Protein AF-A0A4Q6DWJ6-F1 (afdb_monomer)

Structure (mmCIF, N/CA/C/O backbone):
data_AF-A0A4Q6DWJ6-F1
#
_entry.id   AF-A0A4Q6DWJ6-F1
#
loop_
_atom_site.group_PDB
_atom_site.id
_atom_site.type_symbol
_atom_site.label_atom_id
_atom_site.label_alt_id
_atom_site.label_comp_id
_atom_site.label_asym_id
_atom_site.label_entity_id
_atom_site.label_seq_id
_atom_site.pdbx_PDB_ins_code
_atom_site.Cartn_x
_atom_site.Cartn_y
_atom_site.Cartn_z
_atom_site.occupancy
_atom_site.B_iso_or_equiv
_atom_site.auth_seq_id
_atom_site.auth_comp_id
_atom_site.auth_asym_id
_atom_site.auth_atom_id
_atom_site.pdbx_PDB_model_num
ATOM 1 N N . MET A 1 1 ? -6.572 -4.140 -34.872 1.00 36.03 1 MET A N 1
ATOM 2 C CA . MET A 1 1 ? -7.628 -4.122 -33.839 1.00 36.03 1 MET A CA 1
ATOM 3 C C . MET A 1 1 ? -6.949 -3.768 -32.523 1.00 36.03 1 MET A C 1
ATOM 5 O O . MET A 1 1 ? -6.143 -4.557 -32.058 1.00 36.03 1 MET A O 1
ATOM 9 N N . LYS A 1 2 ? -7.124 -2.544 -32.005 1.00 33.12 2 LYS A N 1
ATOM 10 C CA . LYS A 1 2 ? -6.577 -2.172 -30.690 1.00 33.12 2 LYS A CA 1
ATOM 11 C C . LYS A 1 2 ? -7.539 -2.736 -29.648 1.00 33.12 2 LYS A C 1
ATOM 13 O O . LYS A 1 2 ? -8.640 -2.215 -29.521 1.00 33.12 2 LYS A O 1
ATOM 18 N N . LEU A 1 3 ? -7.162 -3.843 -29.013 1.00 41.22 3 LEU A N 1
ATOM 19 C CA . LEU A 1 3 ? -7.933 -4.433 -27.920 1.00 41.22 3 LEU A CA 1
ATOM 20 C C . LEU A 1 3 ? -8.078 -3.377 -26.821 1.00 41.22 3 LEU A C 1
ATOM 22 O O . LEU A 1 3 ? -7.095 -2.737 -26.441 1.00 41.22 3 LEU A O 1
ATOM 26 N N . THR A 1 4 ? -9.302 -3.140 -26.358 1.00 50.19 4 THR A N 1
ATOM 27 C CA . THR A 1 4 ? -9.505 -2.301 -25.178 1.00 50.19 4 THR A CA 1
ATOM 28 C C . THR A 1 4 ? -9.228 -3.155 -23.942 1.00 50.19 4 THR A C 1
ATOM 30 O O . THR A 1 4 ? -9.464 -4.361 -23.967 1.00 50.19 4 THR A O 1
ATOM 33 N N . LYS A 1 5 ? -8.713 -2.563 -22.852 1.00 54.66 5 LYS A N 1
ATOM 34 C CA . LYS A 1 5 ? -8.383 -3.292 -21.604 1.00 54.66 5 LYS A CA 1
ATOM 35 C C . LYS A 1 5 ? -9.527 -4.176 -21.074 1.00 54.66 5 LYS A C 1
ATOM 37 O O . LYS A 1 5 ? -9.259 -5.084 -20.304 1.00 54.66 5 LYS A O 1
ATOM 42 N N . LYS A 1 6 ? -10.773 -3.902 -21.476 1.00 56.44 6 LYS A N 1
ATOM 43 C CA . LYS A 1 6 ? -11.990 -4.586 -21.031 1.00 56.44 6 LYS A CA 1
ATOM 44 C C . LYS A 1 6 ? -12.230 -5.950 -21.704 1.00 56.44 6 LYS A C 1
ATOM 46 O O . LYS A 1 6 ? -13.071 -6.697 -21.226 1.00 56.44 6 LYS A O 1
ATOM 51 N N . ASP A 1 7 ? -11.489 -6.272 -22.767 1.00 65.88 7 ASP A N 1
ATOM 52 C CA . ASP A 1 7 ? -11.679 -7.495 -23.568 1.00 65.88 7 ASP A CA 1
ATOM 53 C C . ASP A 1 7 ? -10.542 -8.524 -23.390 1.00 65.88 7 ASP A C 1
ATOM 55 O O . ASP A 1 7 ? -10.471 -9.512 -24.122 1.00 65.88 7 ASP A O 1
ATOM 59 N N . LEU A 1 8 ? -9.602 -8.275 -22.471 1.00 79.88 8 LEU A N 1
ATOM 60 C CA . LEU A 1 8 ? -8.447 -9.144 -22.236 1.00 79.88 8 LEU A CA 1
ATOM 61 C C . LEU A 1 8 ? -8.724 -10.103 -21.075 1.00 79.88 8 LEU A C 1
ATOM 63 O O . LEU A 1 8 ? -9.217 -9.682 -20.036 1.00 79.88 8 LEU A O 1
ATOM 67 N N . SER A 1 9 ? -8.358 -11.375 -21.242 1.00 86.81 9 SER A N 1
ATOM 68 C CA . SER A 1 9 ? -8.411 -12.373 -20.162 1.00 86.81 9 SER A CA 1
ATOM 69 C C . SER A 1 9 ? -7.393 -12.076 -19.056 1.00 86.81 9 SER A C 1
ATOM 71 O O . SER A 1 9 ? -6.346 -11.479 -19.334 1.00 86.81 9 SER A O 1
ATOM 73 N N . MET A 1 10 ? -7.638 -12.571 -17.835 1.00 86.00 10 MET A N 1
ATOM 74 C CA . MET A 1 10 ? -6.654 -12.553 -16.740 1.00 86.00 10 MET A CA 1
ATOM 75 C C . MET A 1 10 ? -5.263 -13.013 -17.171 1.00 86.00 10 MET A C 1
ATOM 77 O O . MET A 1 10 ? -4.285 -12.329 -16.886 1.00 86.00 10 MET A O 1
ATOM 81 N N . ASP A 1 11 ? -5.167 -14.128 -17.898 1.00 91.12 11 ASP A N 1
ATOM 82 C CA . ASP A 1 11 ? -3.885 -14.688 -18.341 1.00 91.12 11 ASP A CA 1
ATOM 83 C C . ASP A 1 11 ? -3.129 -13.715 -19.254 1.00 91.12 11 ASP A C 1
ATOM 85 O O . ASP A 1 11 ? -1.909 -13.575 -19.180 1.00 91.12 11 ASP A O 1
ATOM 89 N N . THR A 1 12 ? -3.865 -12.984 -20.095 1.00 89.50 12 THR A N 1
ATOM 90 C CA . THR A 1 12 ? -3.282 -11.945 -20.950 1.00 89.50 12 THR A CA 1
ATOM 91 C C . THR A 1 12 ? -2.857 -10.733 -20.124 1.00 89.50 12 THR A C 1
ATOM 93 O O . THR A 1 12 ? -1.773 -10.187 -20.337 1.00 89.50 12 THR A O 1
ATOM 96 N N . LEU A 1 13 ? -3.678 -10.312 -19.158 1.00 87.75 13 LEU A N 1
ATOM 97 C CA . LEU A 1 13 ? -3.362 -9.194 -18.269 1.00 87.75 13 LEU A CA 1
ATOM 98 C C . LEU A 1 13 ? -2.139 -9.491 -17.396 1.00 87.75 13 LEU A C 1
ATOM 100 O O . LEU A 1 13 ? -1.285 -8.621 -17.260 1.00 87.75 13 LEU A O 1
ATOM 104 N N . ALA A 1 14 ? -2.006 -10.715 -16.886 1.00 89.94 14 ALA A N 1
ATOM 105 C CA . ALA A 1 14 ? -0.893 -11.146 -16.043 1.00 89.94 14 ALA A CA 1
ATOM 106 C C . ALA A 1 14 ? 0.473 -11.004 -16.733 1.00 89.94 14 ALA A C 1
ATOM 108 O O . ALA A 1 14 ? 1.490 -10.837 -16.061 1.00 89.94 14 ALA A O 1
ATOM 109 N N . ILE A 1 15 ? 0.492 -11.040 -18.069 1.00 90.00 15 ILE A N 1
ATOM 110 C CA . ILE A 1 15 ? 1.706 -10.903 -18.879 1.00 90.00 15 ILE A CA 1
ATOM 111 C C . ILE A 1 15 ? 1.873 -9.470 -19.402 1.00 90.00 15 ILE A C 1
ATOM 113 O O . ILE A 1 15 ? 2.981 -8.935 -19.392 1.00 90.00 15 ILE A O 1
ATOM 117 N N . HIS A 1 16 ? 0.797 -8.842 -19.882 1.00 87.06 16 HIS A N 1
ATOM 118 C CA . HIS A 1 16 ? 0.893 -7.619 -20.686 1.00 87.06 16 HIS A CA 1
ATOM 119 C C . HIS A 1 16 ? 0.455 -6.343 -19.964 1.00 87.06 16 HIS A C 1
ATOM 121 O O . HIS A 1 16 ? 0.780 -5.242 -20.411 1.00 87.06 16 HIS A O 1
ATOM 127 N N . ALA A 1 17 ? -0.305 -6.434 -18.873 1.00 83.69 17 ALA A N 1
ATOM 128 C CA . ALA A 1 17 ? -0.857 -5.240 -18.255 1.00 83.69 17 ALA A CA 1
ATOM 129 C C . ALA A 1 17 ? 0.223 -4.409 -17.546 1.00 83.69 17 ALA A C 1
ATOM 131 O O . ALA A 1 17 ? 1.021 -4.908 -16.756 1.00 83.69 17 ALA A O 1
ATOM 132 N N . GLY A 1 18 ? 0.233 -3.103 -17.826 1.00 74.50 18 GLY A N 1
ATOM 133 C CA . GLY A 1 18 ? 1.195 -2.178 -17.223 1.00 74.50 18 GLY A CA 1
ATOM 134 C C . GLY A 1 18 ? 2.630 -2.329 -17.740 1.00 74.50 18 GLY A C 1
ATOM 135 O O . GLY A 1 18 ? 3.518 -1.677 -17.196 1.00 74.50 18 GLY A O 1
ATOM 136 N N . GLN A 1 19 ? 2.850 -3.152 -18.771 1.00 83.19 19 GLN A N 1
ATOM 137 C CA . GLN A 1 19 ? 4.146 -3.348 -19.414 1.00 83.19 19 GLN A CA 1
ATOM 138 C C . GLN A 1 19 ? 4.141 -2.696 -20.799 1.00 83.19 19 GLN A C 1
ATOM 140 O O . GLN A 1 19 ? 3.233 -2.915 -21.595 1.00 83.19 19 GLN A O 1
ATOM 145 N N . GLU A 1 20 ? 5.182 -1.927 -21.092 1.00 86.38 20 GLU A N 1
ATOM 146 C CA . GLU A 1 20 ? 5.487 -1.397 -22.421 1.00 86.38 20 GLU A CA 1
ATOM 147 C C . GLU A 1 20 ? 6.992 -1.597 -22.649 1.00 86.38 20 GLU A C 1
ATOM 149 O O . GLU A 1 20 ? 7.752 -1.484 -21.679 1.00 86.38 20 GLU A O 1
ATOM 154 N N . PRO A 1 21 ? 7.452 -1.887 -23.882 1.00 92.81 21 PRO A N 1
ATOM 155 C CA . PRO A 1 21 ? 8.879 -2.006 -24.155 1.00 92.81 21 PRO A CA 1
ATOM 156 C C . PRO A 1 21 ? 9.643 -0.749 -23.728 1.00 92.81 21 PRO A C 1
ATOM 158 O O . PRO A 1 21 ? 9.171 0.372 -23.937 1.00 92.81 21 PRO A O 1
ATOM 161 N N . ASP A 1 22 ? 10.839 -0.924 -23.162 1.00 94.25 22 ASP A N 1
ATOM 162 C CA . ASP A 1 22 ? 11.673 0.201 -22.740 1.00 94.25 22 ASP A CA 1
ATOM 163 C C . ASP A 1 22 ? 11.936 1.149 -23.928 1.00 94.25 22 ASP A C 1
ATOM 165 O O . ASP A 1 22 ? 12.496 0.721 -24.942 1.00 94.25 22 ASP A O 1
ATOM 169 N N . PRO A 1 23 ? 11.594 2.446 -23.828 1.00 92.25 23 PRO A N 1
ATOM 170 C CA . PRO A 1 23 ? 11.670 3.361 -24.964 1.00 92.25 23 PRO A CA 1
ATOM 171 C C . PRO A 1 23 ? 13.105 3.691 -25.395 1.00 92.25 23 PRO A C 1
ATOM 173 O O . PRO A 1 23 ? 13.295 4.265 -26.465 1.00 92.25 23 PRO A O 1
ATOM 176 N N . SER A 1 24 ? 14.115 3.381 -24.574 1.00 94.50 24 SER A N 1
ATOM 177 C CA . SER A 1 24 ? 15.517 3.677 -24.887 1.00 94.50 24 SER A CA 1
ATOM 178 C C . SER A 1 24 ? 16.254 2.528 -25.578 1.00 94.50 24 SER A C 1
ATOM 180 O O . SER A 1 24 ? 17.161 2.779 -26.367 1.00 94.50 24 SER A O 1
ATOM 182 N N . THR A 1 25 ? 15.860 1.283 -25.309 1.00 96.62 25 THR A N 1
ATOM 183 C CA . THR A 1 25 ? 16.575 0.071 -25.744 1.00 96.62 25 THR A CA 1
ATOM 184 C C . THR A 1 25 ? 15.691 -0.952 -26.453 1.00 96.62 25 THR A C 1
ATOM 186 O O . THR A 1 25 ? 16.211 -1.840 -27.122 1.00 96.62 25 THR A O 1
ATOM 189 N N . GLY A 1 26 ? 14.366 -0.855 -26.315 1.00 95.56 26 GLY A N 1
ATOM 190 C CA . GLY A 1 26 ? 13.416 -1.854 -26.803 1.00 95.56 26 GLY A CA 1
ATOM 191 C C . GLY A 1 26 ? 13.330 -3.115 -25.938 1.00 95.56 26 GLY A C 1
ATOM 192 O O . GLY A 1 26 ? 12.750 -4.106 -26.379 1.00 95.56 26 GLY A O 1
ATOM 193 N N . ALA A 1 27 ? 13.900 -3.116 -24.726 1.00 96.00 27 ALA A N 1
ATOM 194 C CA . ALA A 1 27 ? 13.792 -4.249 -23.812 1.00 96.00 27 ALA A CA 1
ATOM 195 C C . ALA A 1 27 ? 12.317 -4.573 -23.516 1.00 96.00 27 ALA A C 1
ATOM 197 O O . ALA A 1 27 ? 11.560 -3.704 -23.092 1.00 96.00 27 ALA A O 1
ATOM 198 N N . ILE A 1 28 ? 11.919 -5.829 -23.737 1.00 93.75 28 ILE A N 1
ATOM 199 C CA . ILE A 1 28 ? 10.533 -6.280 -23.522 1.00 93.75 28 ILE A CA 1
ATOM 200 C C . ILE A 1 28 ? 10.190 -6.340 -22.032 1.00 93.75 28 ILE A C 1
ATOM 202 O O . ILE A 1 28 ? 9.079 -6.003 -21.638 1.00 93.75 28 ILE A O 1
ATOM 206 N N . MET A 1 29 ? 11.145 -6.764 -21.204 1.00 94.75 29 MET A N 1
ATOM 207 C CA . MET A 1 29 ? 10.985 -6.765 -19.753 1.00 94.75 29 MET A CA 1
ATOM 208 C C . MET A 1 29 ? 11.364 -5.403 -19.188 1.00 94.75 29 MET A C 1
ATOM 210 O O . MET A 1 29 ? 12.415 -4.862 -19.538 1.00 94.75 29 MET A O 1
ATOM 214 N N . THR A 1 30 ? 10.543 -4.896 -18.267 1.00 94.62 30 THR A N 1
ATOM 215 C CA . THR A 1 30 ? 10.839 -3.669 -17.523 1.00 94.62 30 THR A CA 1
ATOM 216 C C . THR A 1 30 ? 12.192 -3.807 -16.808 1.00 94.62 30 THR A C 1
ATOM 218 O O . THR A 1 30 ? 12.347 -4.707 -15.975 1.00 94.62 30 THR A O 1
ATOM 221 N N . PRO A 1 31 ? 13.183 -2.938 -17.094 1.00 96.94 31 PRO A N 1
ATOM 222 C CA . PRO A 1 31 ? 14.468 -2.968 -16.406 1.00 96.94 31 PRO A CA 1
ATOM 223 C C . PRO A 1 31 ? 14.331 -2.739 -14.899 1.00 96.94 31 PRO A C 1
ATOM 225 O O . PRO A 1 31 ? 13.405 -2.077 -14.429 1.00 96.94 31 PRO A O 1
ATOM 228 N N . ILE A 1 32 ? 15.306 -3.222 -14.130 1.00 97.75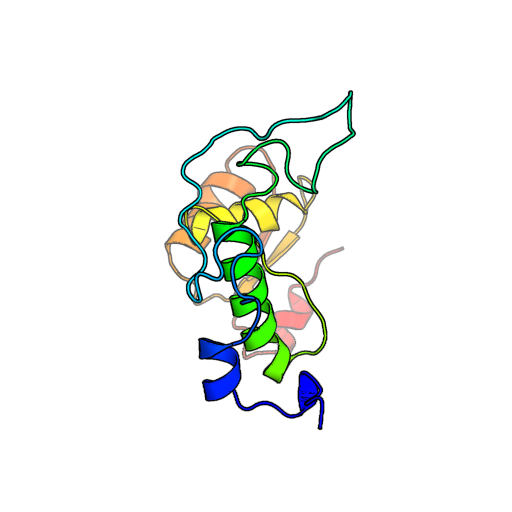 32 ILE A N 1
ATOM 229 C CA . ILE A 1 32 ? 15.362 -2.972 -12.688 1.00 97.75 32 ILE A CA 1
ATOM 230 C C . ILE A 1 32 ? 16.041 -1.619 -12.441 1.00 97.75 32 ILE A C 1
ATOM 232 O O . ILE A 1 32 ? 17.259 -1.481 -12.547 1.00 97.75 32 ILE A O 1
ATOM 236 N N . TYR A 1 33 ? 15.260 -0.611 -12.059 1.00 97.81 3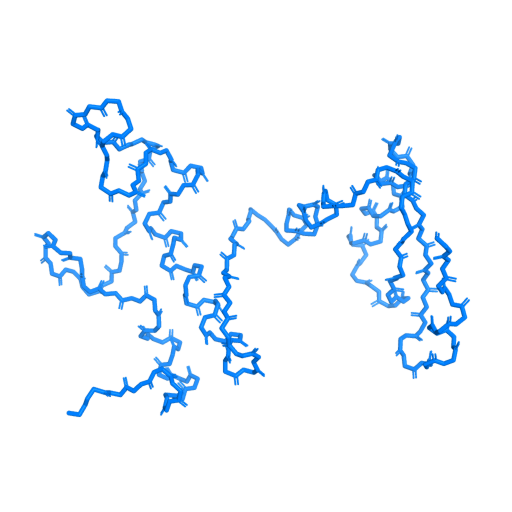3 TYR A N 1
ATOM 237 C CA . TYR A 1 33 ? 15.766 0.727 -11.742 1.00 97.81 33 TYR A CA 1
ATOM 238 C C . TYR A 1 33 ? 16.273 0.811 -10.299 1.00 97.81 33 TYR A C 1
ATOM 240 O O . TYR A 1 33 ? 15.587 1.332 -9.415 1.00 97.81 33 TYR A O 1
ATOM 248 N N . GLN A 1 34 ? 17.502 0.343 -10.066 1.00 98.38 34 GLN A N 1
ATOM 249 C CA . GLN A 1 34 ? 18.241 0.503 -8.803 1.00 98.38 34 GLN A CA 1
ATOM 250 C C . GLN A 1 34 ? 18.914 1.882 -8.697 1.00 98.38 34 GLN A C 1
ATOM 252 O O . GLN A 1 34 ? 20.116 2.004 -8.484 1.00 98.38 34 GLN A O 1
ATOM 257 N N . THR A 1 35 ? 18.122 2.941 -8.845 1.00 97.94 35 THR A N 1
ATOM 258 C CA . THR A 1 35 ? 18.549 4.326 -8.615 1.00 97.94 35 THR A CA 1
ATOM 259 C C . THR A 1 35 ? 17.651 4.977 -7.572 1.00 97.94 35 THR A C 1
ATOM 261 O O . THR A 1 35 ? 16.472 4.636 -7.462 1.00 97.94 35 THR A O 1
ATOM 264 N N . SER A 1 36 ? 18.195 5.920 -6.806 1.00 98.19 36 SER A N 1
ATOM 265 C CA . SER A 1 36 ? 17.435 6.703 -5.830 1.00 98.19 36 SER A CA 1
ATOM 266 C C . SER A 1 36 ? 16.818 7.967 -6.430 1.00 98.19 36 SER A C 1
ATOM 268 O O . SER A 1 36 ? 15.747 8.376 -5.989 1.00 98.19 36 SER A O 1
ATOM 270 N N . THR A 1 37 ? 17.461 8.579 -7.428 1.00 97.69 37 THR A N 1
ATOM 271 C CA . THR A 1 37 ? 17.076 9.879 -7.998 1.00 97.69 37 THR A CA 1
ATOM 272 C C . THR A 1 37 ? 17.188 9.882 -9.523 1.00 97.69 37 THR A C 1
ATOM 274 O O . THR A 1 37 ? 17.861 9.030 -10.110 1.00 97.69 37 THR A O 1
ATOM 277 N N . PHE A 1 38 ? 16.516 10.836 -10.164 1.00 97.19 38 PHE A N 1
ATOM 278 C CA . PHE A 1 38 ? 16.447 10.981 -11.617 1.00 97.19 38 PHE A CA 1
ATOM 279 C C . PHE A 1 38 ? 16.836 12.401 -12.038 1.00 97.19 38 PHE A C 1
ATOM 281 O O . PHE A 1 38 ? 16.566 13.373 -11.333 1.00 97.19 38 PHE A O 1
ATOM 288 N N . VAL A 1 39 ? 17.475 12.520 -13.204 1.00 96.50 39 VAL A N 1
ATOM 289 C CA . VAL A 1 39 ? 17.908 13.815 -13.747 1.00 96.50 39 VAL A CA 1
ATOM 290 C C . VAL A 1 39 ? 16.696 14.703 -14.036 1.00 96.50 39 VAL A C 1
ATOM 292 O O . VAL A 1 39 ? 15.758 14.282 -14.717 1.00 96.50 39 VAL A O 1
ATOM 295 N N . GLN A 1 40 ? 16.761 15.950 -13.569 1.00 96.12 40 GLN A N 1
ATOM 296 C CA . GLN A 1 40 ? 15.816 17.015 -13.901 1.00 96.12 40 GLN A CA 1
ATOM 297 C C . GLN A 1 40 ? 16.506 18.046 -14.802 1.00 96.12 40 GLN A C 1
ATOM 299 O O . GLN A 1 40 ? 17.676 18.363 -14.595 1.00 96.12 40 GLN A O 1
ATOM 304 N N . THR A 1 41 ? 15.799 18.581 -15.800 1.00 95.31 41 THR A N 1
ATOM 305 C CA . THR A 1 41 ? 16.327 19.647 -16.679 1.00 95.31 41 THR A CA 1
ATOM 306 C C . THR A 1 41 ? 16.132 21.046 -16.090 1.00 95.31 41 THR A C 1
ATOM 308 O O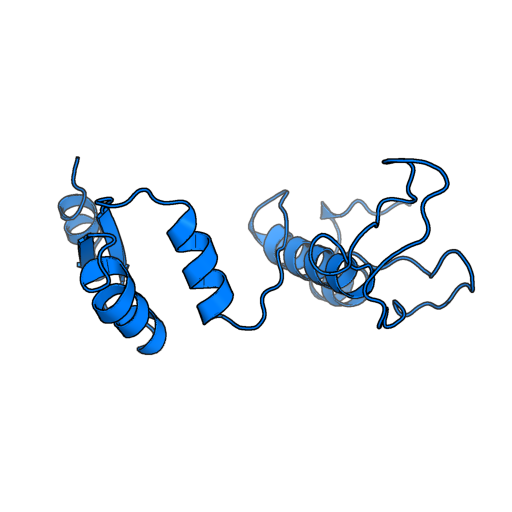 . THR A 1 41 ? 16.635 22.025 -16.630 1.00 95.31 41 THR A O 1
ATOM 311 N N . GLY A 1 42 ? 15.392 21.139 -14.989 1.00 93.50 42 GLY A N 1
ATOM 312 C CA . GLY A 1 42 ? 15.103 22.339 -14.213 1.00 93.50 42 GLY A CA 1
ATOM 313 C C . GLY A 1 42 ? 14.286 21.950 -12.981 1.00 93.50 42 GLY A C 1
ATOM 314 O O . GLY A 1 42 ? 13.851 20.805 -12.877 1.00 93.50 42 GLY A O 1
ATOM 315 N N . LEU A 1 43 ? 14.073 22.878 -12.047 1.00 92.56 43 LEU A N 1
ATOM 316 C CA . LEU A 1 43 ? 13.286 22.607 -10.838 1.00 92.56 43 LEU A CA 1
ATOM 317 C C . LEU A 1 43 ? 11.860 22.173 -11.204 1.00 92.56 43 LEU A C 1
ATOM 319 O O . LEU A 1 43 ? 11.128 22.935 -11.832 1.00 92.56 43 LEU A O 1
ATOM 323 N N . GLY A 1 44 ? 11.488 20.944 -10.836 1.00 90.69 44 GLY A N 1
ATOM 324 C CA . GLY A 1 44 ? 10.182 20.366 -11.165 1.00 90.69 44 GLY A CA 1
ATOM 325 C C . GLY A 1 44 ? 10.014 19.991 -12.643 1.00 90.69 44 GLY A C 1
ATOM 326 O O . GLY A 1 44 ? 8.915 19.644 -13.066 1.00 90.69 44 GL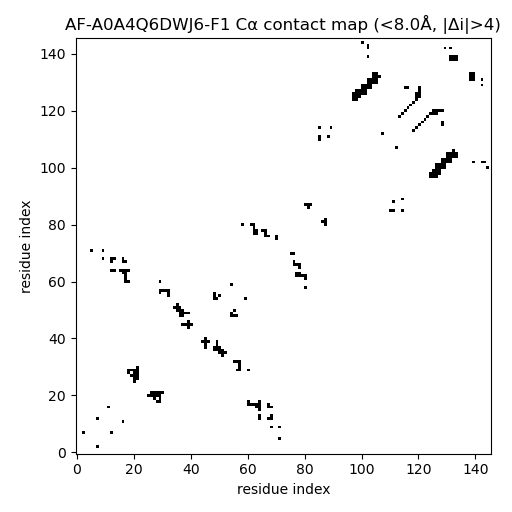Y A O 1
ATOM 327 N N . VAL A 1 45 ? 11.082 20.047 -13.449 1.00 95.44 45 VAL A N 1
ATOM 328 C CA . VAL A 1 45 ? 11.054 19.683 -14.873 1.00 95.44 45 VAL A CA 1
ATOM 329 C C . VAL A 1 45 ? 11.741 18.334 -15.057 1.00 95.44 45 VAL A C 1
ATOM 331 O O . VAL A 1 45 ? 12.960 18.235 -15.211 1.00 95.44 45 VAL A O 1
ATOM 334 N N . HIS A 1 46 ? 10.937 17.274 -15.032 1.00 94.38 46 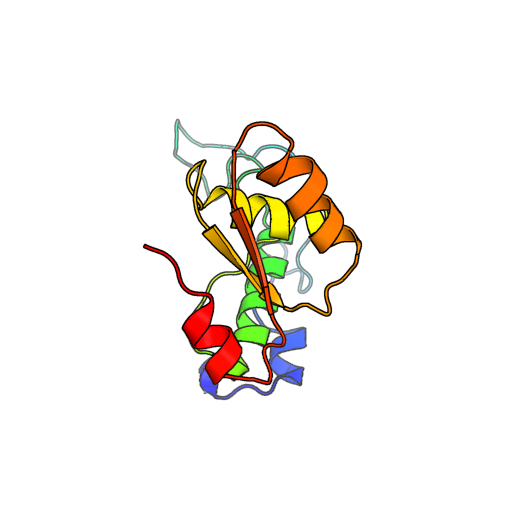HIS A N 1
ATOM 335 C CA . HIS A 1 46 ? 11.393 15.885 -15.035 1.00 94.38 46 HIS A CA 1
ATOM 336 C C . HIS A 1 46 ? 10.552 15.000 -15.962 1.00 94.38 46 HIS A C 1
ATOM 338 O O . HIS A 1 46 ? 9.401 15.296 -16.279 1.00 94.38 46 HIS A O 1
ATOM 344 N N . LYS A 1 47 ? 11.082 13.830 -16.336 1.00 93.25 47 LYS A N 1
ATOM 345 C CA . LYS A 1 47 ? 10.407 12.848 -17.214 1.00 93.25 47 LYS A CA 1
ATOM 346 C C . LYS A 1 47 ? 9.376 11.973 -16.479 1.00 93.25 47 LYS A C 1
ATOM 348 O O . LYS A 1 47 ? 9.217 10.795 -16.768 1.00 93.25 47 LYS A O 1
ATOM 353 N N . GLY A 1 48 ? 8.713 12.551 -15.483 1.00 94.19 48 GLY A N 1
ATOM 354 C CA . GLY A 1 48 ? 7.738 11.878 -14.616 1.00 94.19 48 GLY A CA 1
ATOM 355 C C . GLY A 1 48 ? 8.306 11.116 -13.410 1.00 94.19 48 GLY A C 1
ATOM 356 O O . GLY A 1 48 ? 7.515 10.539 -12.668 1.00 94.19 48 GLY A O 1
ATOM 357 N N . PHE A 1 49 ? 9.625 11.121 -13.194 1.00 96.19 49 PHE A N 1
ATOM 358 C CA . PHE A 1 49 ? 10.286 10.528 -12.026 1.00 96.19 49 PHE A CA 1
ATOM 359 C C . PHE A 1 49 ? 11.310 11.514 -11.460 1.00 96.19 49 PHE A C 1
ATOM 361 O O . PHE A 1 49 ? 12.035 12.145 -12.225 1.00 96.19 49 PHE A O 1
ATOM 368 N N . GLU A 1 50 ? 11.381 11.611 -10.134 1.00 96.69 50 GLU A N 1
ATOM 369 C CA . GLU A 1 50 ? 12.305 12.509 -9.423 1.00 96.69 50 GLU A CA 1
ATOM 370 C C . GLU A 1 50 ? 13.073 11.759 -8.346 1.00 96.69 50 GLU A C 1
ATOM 372 O O . GLU A 1 50 ? 14.299 11.747 -8.339 1.00 96.69 50 GLU A O 1
ATOM 377 N N . TYR A 1 51 ? 12.338 11.076 -7.467 1.00 97.50 51 TYR A N 1
ATOM 378 C CA . TYR A 1 51 ? 12.890 10.321 -6.357 1.00 97.50 51 TYR A CA 1
ATOM 379 C C . TYR A 1 51 ? 12.184 8.972 -6.231 1.00 97.50 51 TYR A C 1
ATOM 381 O O . TYR A 1 51 ? 10.953 8.894 -6.222 1.00 97.50 51 TYR A O 1
ATOM 389 N N . ALA A 1 52 ? 12.966 7.902 -6.104 1.00 97.94 52 ALA A N 1
ATOM 390 C CA . ALA A 1 52 ? 12.494 6.528 -6.241 1.00 97.94 52 ALA A CA 1
ATOM 391 C C . ALA A 1 52 ? 11.476 6.110 -5.172 1.00 97.94 52 ALA A C 1
ATOM 393 O O . ALA A 1 52 ? 10.603 5.286 -5.449 1.00 97.94 52 ALA A O 1
ATOM 394 N N . ARG A 1 53 ? 11.530 6.695 -3.965 1.00 97.81 53 ARG A N 1
ATOM 395 C CA . ARG A 1 53 ? 10.493 6.473 -2.942 1.00 97.81 53 ARG A CA 1
ATOM 396 C C . ARG A 1 53 ? 9.130 6.969 -3.429 1.00 97.81 53 ARG A C 1
ATOM 398 O O . ARG A 1 53 ? 8.161 6.228 -3.334 1.00 97.81 53 ARG A O 1
ATOM 405 N N . THR A 1 54 ? 9.070 8.162 -4.019 1.00 96.62 54 THR A N 1
ATOM 406 C CA . THR A 1 54 ? 7.835 8.737 -4.573 1.00 96.62 54 THR A CA 1
ATOM 407 C C . THR A 1 54 ? 7.370 7.957 -5.797 1.00 96.62 54 THR A C 1
ATOM 409 O O . THR A 1 54 ? 6.222 7.531 -5.852 1.00 96.62 54 THR A O 1
ATOM 412 N N . LYS A 1 55 ? 8.270 7.702 -6.756 1.00 96.56 55 LYS A N 1
ATOM 413 C CA . LYS A 1 55 ? 7.952 6.947 -7.972 1.00 96.56 55 LYS A CA 1
ATOM 414 C C . LYS A 1 55 ? 9.198 6.277 -8.548 1.00 96.56 55 LYS A C 1
ATOM 416 O O . LYS A 1 55 ? 10.232 6.920 -8.699 1.00 96.56 55 LYS A O 1
ATOM 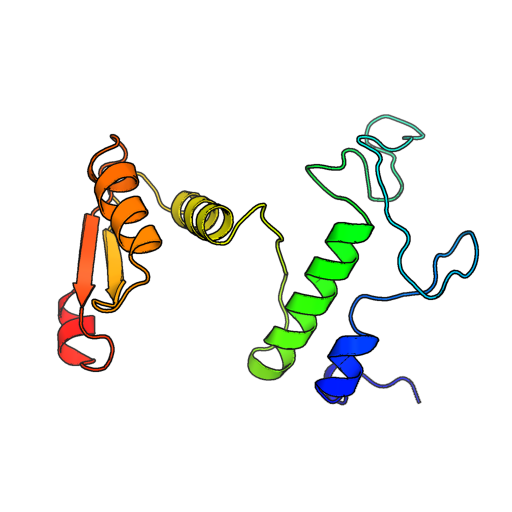421 N N . ASN A 1 56 ? 9.096 4.998 -8.900 1.00 97.81 56 ASN A N 1
ATOM 422 C CA . ASN A 1 56 ? 10.165 4.206 -9.521 1.00 97.81 56 ASN A CA 1
ATOM 423 C C . ASN A 1 56 ? 9.583 3.438 -10.721 1.00 97.81 56 ASN A C 1
ATOM 425 O O . ASN A 1 56 ? 8.500 2.874 -10.551 1.00 97.81 56 ASN A O 1
ATOM 429 N N . PRO A 1 57 ? 10.237 3.389 -11.900 1.00 95.81 57 PRO A N 1
ATOM 430 C CA . PRO A 1 57 ? 9.655 2.744 -13.080 1.00 95.81 57 PRO A CA 1
ATOM 431 C C . PRO A 1 57 ? 9.327 1.261 -12.867 1.00 95.81 57 PRO A C 1
ATOM 433 O O . PRO A 1 57 ? 8.201 0.852 -13.131 1.00 95.81 57 PRO A O 1
ATOM 436 N N . THR A 1 58 ? 10.249 0.492 -12.277 1.00 96.81 58 THR A N 1
ATOM 437 C CA . THR A 1 58 ? 10.039 -0.930 -11.941 1.00 96.81 58 THR A CA 1
ATOM 438 C C . THR A 1 58 ? 8.803 -1.121 -11.065 1.00 96.81 58 THR A C 1
ATOM 440 O O . THR A 1 58 ? 7.943 -1.948 -11.353 1.00 96.81 58 THR A O 1
ATOM 443 N N . ARG A 1 59 ? 8.686 -0.315 -10.000 1.00 97.38 59 ARG A N 1
ATOM 444 C CA . ARG A 1 59 ? 7.544 -0.385 -9.078 1.00 97.38 59 ARG A CA 1
ATOM 445 C C . ARG A 1 59 ? 6.244 0.078 -9.737 1.00 97.38 59 ARG A C 1
ATOM 447 O O . ARG A 1 59 ? 5.216 -0.539 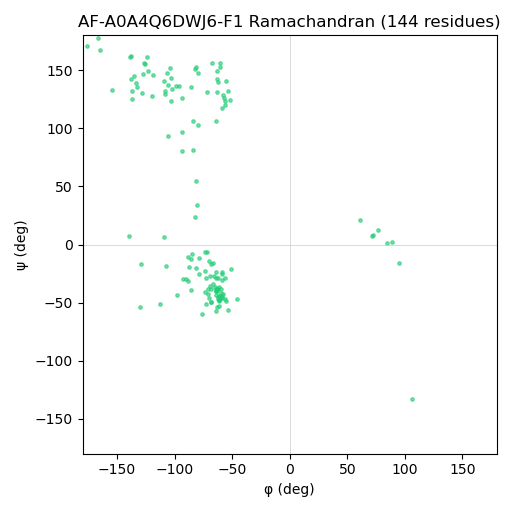-9.509 1.00 97.38 59 ARG A O 1
ATOM 454 N N . SER A 1 60 ? 6.301 1.109 -10.579 1.00 94.94 60 SER A N 1
ATOM 455 C CA . SER A 1 60 ? 5.125 1.639 -11.284 1.00 94.94 60 SER A CA 1
ATOM 456 C C . SER A 1 60 ? 4.540 0.603 -12.246 1.00 94.94 60 SER A C 1
ATOM 458 O O . SER A 1 60 ? 3.323 0.485 -12.350 1.00 94.94 60 SER A O 1
ATOM 460 N N . ALA A 1 61 ? 5.397 -0.169 -12.923 1.00 93.56 61 ALA A N 1
ATOM 461 C CA . ALA A 1 61 ? 4.972 -1.270 -13.784 1.00 93.56 61 ALA A CA 1
ATOM 462 C C . ALA A 1 61 ? 4.278 -2.382 -12.973 1.00 93.56 61 ALA A C 1
ATOM 464 O O . ALA A 1 61 ? 3.210 -2.853 -13.360 1.00 93.56 61 ALA A O 1
ATOM 465 N N . TYR A 1 62 ? 4.834 -2.746 -11.810 1.00 94.88 62 TYR A N 1
ATOM 466 C CA . TYR A 1 62 ? 4.205 -3.694 -10.881 1.00 94.88 62 TYR A CA 1
ATOM 467 C C . TYR A 1 62 ? 2.849 -3.194 -10.353 1.00 94.88 62 TYR A C 1
ATOM 469 O O . TYR A 1 62 ? 1.858 -3.916 -10.409 1.00 94.88 62 TYR A O 1
ATOM 477 N N . GLU A 1 63 ? 2.781 -1.943 -9.895 1.00 94.19 63 GLU A N 1
ATOM 478 C CA . GLU A 1 63 ? 1.552 -1.312 -9.399 1.00 94.19 63 GLU A CA 1
ATOM 479 C C . GLU A 1 63 ? 0.456 -1.280 -10.477 1.00 94.19 63 GLU A C 1
ATOM 481 O O . GLU A 1 63 ? -0.701 -1.579 -10.189 1.00 94.19 63 GLU A O 1
ATOM 486 N N . ALA A 1 64 ? 0.815 -0.973 -11.727 1.00 90.25 64 ALA A N 1
ATOM 487 C CA . ALA A 1 64 ? -0.118 -0.959 -12.851 1.00 90.25 64 ALA A CA 1
ATOM 488 C C . ALA A 1 64 ? -0.610 -2.362 -13.250 1.00 90.25 64 ALA A C 1
ATOM 490 O O . ALA A 1 64 ? -1.775 -2.504 -13.644 1.00 90.25 64 ALA A O 1
ATOM 491 N N . LEU A 1 65 ? 0.251 -3.381 -13.152 1.00 91.06 65 LEU A N 1
ATOM 492 C CA . LEU A 1 65 ? -0.102 -4.785 -13.378 1.00 91.06 65 LEU A CA 1
ATOM 493 C C . LEU A 1 65 ? -1.112 -5.263 -12.333 1.00 91.06 65 LEU A C 1
ATOM 495 O O . LEU A 1 65 ? -2.208 -5.675 -12.704 1.00 91.06 65 LEU A O 1
ATOM 499 N N . VAL A 1 66 ? -0.771 -5.153 -11.043 1.00 91.38 66 VAL A N 1
ATOM 500 C CA . VAL A 1 66 ? -1.643 -5.596 -9.941 1.00 91.38 66 VAL A CA 1
ATOM 501 C C . VAL A 1 66 ? -2.972 -4.863 -9.981 1.00 91.38 66 VAL A C 1
ATOM 503 O O . VAL A 1 66 ? -4.009 -5.510 -9.895 1.00 91.38 66 VAL A O 1
ATOM 506 N N . ALA A 1 67 ? -2.953 -3.542 -10.203 1.00 89.50 67 ALA A N 1
ATOM 507 C CA . ALA A 1 67 ? -4.183 -2.793 -10.405 1.00 89.50 67 ALA A CA 1
ATOM 508 C C . ALA A 1 67 ? -5.008 -3.442 -11.518 1.00 89.50 67 ALA A C 1
ATOM 510 O O . ALA A 1 67 ? -6.120 -3.873 -11.264 1.00 89.50 67 ALA A O 1
ATOM 511 N N . SER A 1 68 ? -4.444 -3.601 -12.720 1.00 86.00 68 SER A N 1
ATOM 512 C CA . SER A 1 68 ? -5.174 -4.145 -13.873 1.00 86.00 68 SER A CA 1
ATOM 513 C C . SER A 1 68 ? -5.745 -5.552 -13.651 1.00 86.00 68 SER A C 1
ATOM 515 O O . SER A 1 68 ? -6.782 -5.851 -14.231 1.00 86.00 68 SER A O 1
ATOM 517 N N . LEU A 1 69 ? -5.106 -6.389 -12.829 1.00 87.25 69 LEU A N 1
ATOM 518 C CA . LEU A 1 69 ? -5.628 -7.708 -12.457 1.00 87.25 69 LEU A CA 1
ATOM 519 C C . LEU A 1 69 ? -6.848 -7.600 -11.533 1.00 87.25 69 LEU A C 1
ATOM 521 O O . LEU A 1 69 ? -7.869 -8.221 -11.803 1.00 87.25 69 LEU A O 1
ATOM 525 N N . GLU A 1 70 ? -6.781 -6.754 -10.506 1.00 85.75 70 GLU A N 1
ATOM 526 C CA . GLU A 1 70 ? -7.915 -6.487 -9.604 1.00 85.75 70 GLU A CA 1
ATOM 527 C C . GLU A 1 70 ? -9.081 -5.779 -10.331 1.00 85.75 70 GLU A C 1
ATOM 529 O O . GLU A 1 70 ? -10.252 -5.906 -9.965 1.00 85.75 70 GLU A O 1
ATOM 534 N N . LEU A 1 71 ? -8.777 -5.030 -11.398 1.00 72.94 71 LEU A N 1
ATOM 535 C CA . LEU A 1 71 ? -9.759 -4.304 -12.209 1.00 72.94 71 LEU A CA 1
ATOM 536 C C . LEU A 1 71 ? -10.676 -5.203 -13.043 1.00 72.94 71 LEU A C 1
ATOM 538 O O . LEU A 1 71 ? -11.801 -4.777 -13.310 1.00 72.94 71 LEU A O 1
ATOM 542 N N . GLU A 1 72 ? -10.246 -6.409 -13.436 1.00 60.62 72 GLU A N 1
ATOM 543 C CA . GLU A 1 72 ? -11.138 -7.371 -14.109 1.00 60.62 72 GLU A CA 1
ATOM 544 C C . GLU A 1 72 ? -12.384 -7.650 -13.245 1.00 60.62 72 GLU A C 1
ATOM 546 O O . GLU A 1 72 ? -13.477 -7.856 -13.771 1.00 60.62 72 GLU A O 1
ATOM 551 N N . GLN A 1 73 ? -12.249 -7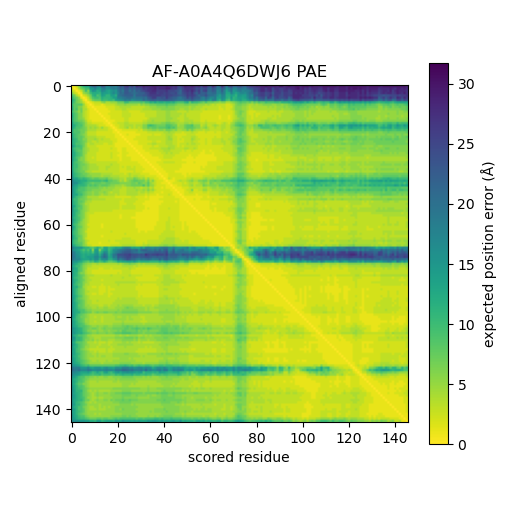.532 -11.919 1.00 53.16 73 GLN A N 1
ATOM 552 C CA . GLN A 1 73 ? -13.350 -7.678 -10.974 1.00 53.16 73 GLN A CA 1
ATOM 553 C C . GLN A 1 73 ? -14.091 -6.357 -10.672 1.00 53.16 73 GLN A C 1
ATOM 555 O O . GLN A 1 73 ? -15.287 -6.409 -10.399 1.00 53.16 73 GLN A O 1
ATOM 560 N N . ASN A 1 74 ? -13.438 -5.179 -10.735 1.00 49.78 74 ASN A N 1
ATOM 561 C CA . ASN A 1 74 ? -13.941 -3.956 -10.067 1.00 49.78 74 ASN A CA 1
ATOM 562 C C . ASN A 1 74 ? -13.830 -2.587 -10.806 1.00 49.78 74 ASN A C 1
ATOM 564 O O . ASN A 1 74 ? -14.165 -1.563 -10.209 1.00 49.78 74 ASN A O 1
ATOM 568 N N . GLY A 1 75 ? -13.424 -2.487 -12.083 1.00 56.06 75 GLY A N 1
ATOM 569 C CA . GLY A 1 75 ? -13.492 -1.208 -12.839 1.00 56.06 75 GLY A CA 1
ATOM 570 C C . GLY A 1 75 ? -12.148 -0.501 -13.074 1.00 56.06 75 GLY A C 1
ATOM 571 O O . GLY A 1 75 ? -11.238 -1.140 -13.566 1.00 56.06 75 GLY A O 1
ATOM 572 N N . ALA A 1 76 ? -12.006 0.817 -12.845 1.00 59.50 76 ALA A N 1
ATOM 573 C CA . ALA A 1 76 ? -10.737 1.564 -13.002 1.00 59.50 76 ALA A CA 1
ATOM 574 C C . ALA A 1 76 ? -10.130 1.913 -11.631 1.00 59.50 76 ALA A C 1
ATOM 576 O O . ALA A 1 76 ? -10.856 2.357 -10.748 1.00 59.50 76 ALA A O 1
ATOM 577 N N . GLY A 1 77 ? -8.813 1.758 -11.451 1.00 75.19 77 GLY A N 1
ATOM 578 C CA . GLY A 1 77 ? -8.180 1.928 -10.139 1.00 75.19 77 GLY A CA 1
ATOM 579 C C . GLY A 1 77 ? -6.656 2.035 -10.173 1.00 75.19 77 GLY A C 1
ATOM 580 O O . GLY A 1 77 ? -6.027 1.966 -11.230 1.00 75.19 77 GLY A O 1
ATOM 581 N N . TYR A 1 78 ? -6.078 2.238 -8.990 1.00 87.25 78 TYR A N 1
ATOM 582 C CA . TYR A 1 78 ? -4.652 2.473 -8.766 1.00 87.25 78 TYR A CA 1
ATOM 583 C C . TYR A 1 78 ? -4.064 1.373 -7.882 1.00 87.25 78 TYR A C 1
ATOM 585 O O . TYR A 1 78 ? -4.731 0.886 -6.973 1.00 87.25 78 TYR A O 1
ATOM 593 N N . GLY A 1 79 ? -2.804 1.017 -8.128 1.00 91.12 79 GLY A N 1
ATOM 594 C CA . GLY A 1 79 ? -2.028 0.119 -7.276 1.00 91.12 79 GLY A CA 1
ATOM 595 C C . GLY A 1 79 ? -0.980 0.894 -6.483 1.00 91.12 79 GLY A C 1
ATOM 596 O O . GLY A 1 79 ? -0.441 1.888 -6.970 1.00 91.12 79 GLY A O 1
ATOM 597 N N . ALA A 1 80 ? -0.677 0.432 -5.273 1.00 95.38 80 ALA A N 1
ATOM 598 C CA . ALA A 1 80 ? 0.406 0.959 -4.450 1.00 95.38 80 ALA A CA 1
ATOM 599 C C . ALA A 1 80 ? 1.175 -0.203 -3.817 1.00 95.38 80 ALA A C 1
ATOM 601 O O . ALA A 1 80 ? 0.587 -1.059 -3.155 1.00 95.38 80 ALA A O 1
ATOM 602 N N . ALA A 1 81 ? 2.488 -0.244 -4.029 1.00 97.38 81 ALA A N 1
ATOM 603 C CA . ALA A 1 81 ? 3.334 -1.315 -3.523 1.00 97.38 81 ALA A CA 1
ATOM 604 C C . ALA A 1 81 ? 4.044 -0.908 -2.225 1.00 97.38 81 ALA A C 1
ATOM 606 O O . ALA A 1 81 ? 4.607 0.181 -2.110 1.00 97.38 81 ALA A O 1
ATOM 607 N N . PHE A 1 82 ? 4.064 -1.827 -1.259 1.00 98.31 82 PHE A N 1
ATOM 608 C CA . PHE A 1 82 ? 4.613 -1.613 0.079 1.00 98.31 82 PHE A CA 1
ATOM 609 C C . PHE A 1 82 ? 5.686 -2.650 0.411 1.00 98.31 82 PHE A C 1
ATOM 611 O O . PHE A 1 82 ? 5.738 -3.722 -0.186 1.00 98.31 82 PHE A O 1
ATOM 618 N N . GLY A 1 83 ? 6.527 -2.351 1.405 1.00 97.81 83 GLY A N 1
ATOM 619 C CA . GLY A 1 83 ? 7.570 -3.279 1.861 1.00 97.81 83 GLY A CA 1
ATOM 620 C C . GLY A 1 83 ? 7.032 -4.552 2.531 1.00 97.81 83 GLY A C 1
ATOM 621 O O . GLY A 1 83 ? 7.779 -5.509 2.704 1.00 97.81 83 GLY A O 1
ATOM 622 N N . SER A 1 84 ? 5.756 -4.570 2.927 1.00 97.94 84 SER A N 1
ATOM 623 C CA . SER A 1 84 ? 5.054 -5.747 3.445 1.00 97.94 84 SER A CA 1
ATOM 624 C C . SER A 1 84 ? 3.538 -5.524 3.438 1.00 97.94 84 SER A C 1
ATOM 626 O O . SER A 1 84 ? 3.079 -4.383 3.333 1.00 97.94 84 SER A O 1
ATOM 628 N N . GLY A 1 85 ? 2.760 -6.594 3.640 1.00 96.94 85 GLY A N 1
ATOM 629 C CA . GLY A 1 85 ? 1.313 -6.485 3.865 1.00 96.94 85 GLY A CA 1
ATOM 630 C C . GLY A 1 85 ? 0.967 -5.636 5.096 1.00 96.94 85 GLY A C 1
ATOM 631 O O . GLY A 1 85 ? 0.082 -4.793 5.034 1.00 96.94 85 GLY A O 1
ATOM 632 N N . VAL A 1 86 ? 1.743 -5.752 6.181 1.00 97.31 86 VAL A N 1
ATOM 633 C CA . VAL A 1 86 ? 1.571 -4.911 7.383 1.00 97.31 86 VAL A CA 1
ATOM 634 C C . VAL A 1 86 ? 1.870 -3.442 7.079 1.00 97.31 86 VAL A C 1
ATOM 636 O O . VAL A 1 86 ? 1.189 -2.566 7.605 1.00 97.31 86 VAL A O 1
ATOM 639 N N . GLY A 1 87 ? 2.851 -3.158 6.216 1.00 97.94 87 GLY A N 1
ATOM 640 C CA . GLY A 1 87 ? 3.128 -1.805 5.732 1.00 97.94 87 GLY A CA 1
ATOM 641 C C . GLY A 1 87 ? 1.935 -1.212 4.982 1.00 97.94 87 GLY A C 1
ATOM 642 O O . GLY A 1 87 ? 1.545 -0.085 5.273 1.00 97.94 87 GLY A O 1
ATOM 643 N N . ALA A 1 88 ? 1.306 -1.999 4.103 1.00 98.12 88 ALA A N 1
ATOM 644 C CA . ALA A 1 88 ? 0.091 -1.599 3.397 1.00 98.12 88 ALA A CA 1
ATOM 645 C C . ALA A 1 88 ? -1.067 -1.315 4.370 1.00 98.12 88 ALA A C 1
ATOM 647 O O . ALA A 1 88 ? -1.611 -0.213 4.367 1.00 98.12 88 ALA A O 1
ATOM 648 N N . THR A 1 89 ? -1.389 -2.257 5.268 1.00 97.69 89 THR A N 1
ATOM 649 C CA . THR A 1 89 ? -2.442 -2.081 6.286 1.00 97.69 89 THR A CA 1
ATOM 650 C C . THR A 1 89 ? -2.173 -0.866 7.172 1.00 97.69 89 THR A C 1
ATOM 652 O O . THR A 1 89 ? -3.074 -0.076 7.434 1.00 97.69 89 THR A O 1
ATOM 655 N N . THR A 1 90 ? -0.922 -0.671 7.595 1.00 97.19 90 THR A N 1
ATOM 656 C CA . THR A 1 90 ? -0.523 0.494 8.391 1.00 97.19 90 THR A CA 1
ATOM 657 C C . THR A 1 90 ? -0.776 1.788 7.628 1.00 97.19 90 THR A C 1
ATOM 659 O O . THR A 1 90 ? -1.353 2.707 8.200 1.00 97.19 90 THR A O 1
ATOM 662 N N . THR A 1 91 ? -0.381 1.883 6.354 1.00 97.75 91 THR A N 1
ATOM 663 C CA . THR A 1 91 ? -0.634 3.079 5.537 1.00 97.75 91 THR A CA 1
ATOM 664 C C . THR A 1 91 ? -2.127 3.336 5.343 1.00 97.75 91 THR A C 1
ATOM 666 O O . THR A 1 91 ? -2.541 4.483 5.465 1.00 97.75 91 THR A O 1
ATOM 669 N N . VAL A 1 92 ? -2.941 2.298 5.123 1.00 97.06 92 VAL A N 1
ATOM 670 C CA . VAL A 1 92 ? -4.405 2.443 5.025 1.00 97.06 92 VAL A CA 1
ATOM 671 C C . VAL A 1 92 ? -4.994 2.995 6.324 1.00 97.06 92 VAL A C 1
ATOM 673 O O . VAL A 1 92 ? -5.770 3.942 6.284 1.00 97.06 92 VAL A O 1
ATOM 676 N N . LEU A 1 93 ? -4.567 2.494 7.486 1.00 96.19 93 LEU A N 1
ATOM 677 C CA . LEU A 1 93 ? -5.024 3.023 8.776 1.00 96.19 93 LEU A CA 1
ATOM 678 C C . LEU A 1 93 ? -4.608 4.482 9.023 1.00 96.19 93 LEU A C 1
ATOM 680 O O . LEU A 1 93 ? -5.251 5.167 9.805 1.00 96.19 93 LEU A O 1
ATOM 684 N N . HIS A 1 94 ? -3.550 4.985 8.379 1.00 96.06 94 HIS A N 1
ATOM 685 C CA . HIS A 1 94 ? -3.177 6.403 8.485 1.00 96.06 94 HIS A CA 1
ATOM 686 C C . HIS A 1 94 ? -4.114 7.345 7.717 1.00 96.06 94 HIS A C 1
ATOM 688 O O . HIS A 1 94 ? -3.948 8.558 7.824 1.00 96.06 94 HIS A O 1
ATOM 694 N N . LEU A 1 95 ? -5.068 6.819 6.943 1.00 96.81 95 LEU A N 1
ATOM 695 C CA . LEU A 1 95 ? -6.134 7.626 6.347 1.00 96.81 95 LEU A CA 1
ATOM 696 C C . LEU A 1 95 ? -7.177 8.057 7.390 1.00 96.81 95 LEU A C 1
ATOM 698 O O . LEU A 1 95 ? -7.864 9.054 7.182 1.00 96.81 95 LEU A O 1
ATOM 702 N N . LEU A 1 96 ? -7.274 7.318 8.497 1.00 95.94 96 LEU A N 1
ATOM 703 C CA . LEU A 1 96 ? -8.179 7.593 9.607 1.00 95.94 96 LEU A CA 1
ATOM 704 C C . LEU A 1 96 ? -7.585 8.637 10.556 1.00 95.94 96 LEU A C 1
ATOM 706 O O . LEU A 1 96 ? -6.363 8.756 10.706 1.00 95.94 96 LEU A O 1
ATOM 710 N N . GLN A 1 97 ? -8.460 9.389 11.214 1.00 95.19 97 GLN A N 1
ATOM 711 C CA . GLN A 1 97 ? -8.080 10.310 12.271 1.00 95.19 97 GLN A CA 1
ATOM 712 C C . GLN A 1 97 ? -7.906 9.572 13.608 1.00 95.19 97 GLN A C 1
ATOM 714 O O . GLN A 1 97 ? -8.518 8.530 13.854 1.00 95.19 97 GLN A O 1
ATOM 719 N N . PRO A 1 98 ? -7.063 10.092 14.517 1.00 94.69 98 PRO A N 1
ATOM 720 C CA . PRO A 1 98 ? -7.015 9.596 15.886 1.00 94.69 98 PRO A CA 1
ATOM 721 C C . PRO A 1 98 ? -8.403 9.617 16.543 1.00 94.69 98 PRO A C 1
ATOM 723 O O . PRO A 1 98 ? -9.084 10.638 16.507 1.00 94.69 98 PRO A O 1
ATOM 726 N N . GLY A 1 99 ? -8.791 8.512 17.181 1.00 93.94 99 GLY A N 1
ATOM 727 C CA . GLY A 1 99 ? -10.112 8.345 17.796 1.00 93.94 99 GLY A CA 1
ATOM 728 C C . GLY A 1 99 ? -11.149 7.644 16.918 1.00 93.94 99 GLY A C 1
ATOM 729 O O . GLY A 1 99 ? -12.137 7.155 17.469 1.00 93.94 99 GLY A O 1
ATOM 730 N N . ASP A 1 100 ? -10.912 7.539 15.605 1.00 96.69 100 ASP A N 1
ATOM 731 C CA . ASP A 1 100 ? -11.845 6.893 14.680 1.00 96.69 100 ASP A CA 1
ATOM 732 C C . ASP A 1 100 ? -12.083 5.420 15.039 1.00 96.69 100 ASP A C 1
ATOM 734 O O . ASP A 1 100 ? -11.236 4.727 15.625 1.00 96.69 100 ASP A O 1
ATOM 738 N N . HIS A 1 101 ? -13.266 4.938 14.665 1.00 97.44 101 HIS A N 1
ATOM 739 C CA . HIS A 1 101 ? -13.710 3.573 14.901 1.00 97.44 101 HIS A CA 1
ATOM 740 C C . HIS A 1 101 ? -13.604 2.725 13.631 1.00 97.44 101 HIS A C 1
ATOM 742 O O . HIS A 1 101 ? -14.015 3.135 12.550 1.00 97.44 101 HIS A O 1
ATOM 748 N N . VAL A 1 102 ? -13.051 1.522 13.777 1.00 97.31 102 VAL A N 1
ATOM 749 C CA . VAL A 1 102 ? -12.908 0.532 12.708 1.00 97.31 102 VAL A CA 1
ATOM 750 C C . VAL A 1 102 ? -13.673 -0.729 13.089 1.00 97.31 102 VAL A C 1
ATOM 752 O O . VAL A 1 102 ? -13.460 -1.304 14.159 1.00 97.31 102 VAL A O 1
ATOM 755 N N . ILE A 1 103 ? -14.533 -1.196 12.189 1.00 97.88 103 ILE A N 1
ATOM 756 C CA . ILE A 1 103 ? -15.132 -2.528 12.277 1.00 97.88 103 ILE A CA 1
ATOM 757 C C . ILE A 1 103 ? -14.254 -3.478 11.463 1.00 97.88 103 ILE A C 1
ATOM 759 O O . ILE A 1 103 ? -13.972 -3.223 10.293 1.00 97.88 103 ILE A O 1
ATOM 763 N N . ALA A 1 104 ? -13.803 -4.559 12.084 1.00 97.44 104 ALA A N 1
ATOM 764 C CA . ALA A 1 104 ? -12.985 -5.579 11.452 1.00 97.44 104 ALA A CA 1
ATOM 765 C C . ALA A 1 104 ? -13.608 -6.962 11.658 1.00 97.44 104 ALA A C 1
ATOM 767 O O . ALA A 1 104 ? -14.373 -7.167 12.599 1.00 97.44 104 ALA A O 1
ATOM 768 N N . THR A 1 105 ? -13.295 -7.909 10.771 1.00 96.75 105 THR A N 1
ATOM 769 C CA . THR A 1 105 ? -13.725 -9.300 10.964 1.00 96.75 105 THR A CA 1
ATOM 770 C C . THR A 1 105 ? -13.094 -9.873 12.235 1.00 96.75 105 THR A C 1
ATOM 772 O O . THR A 1 105 ? -12.017 -9.440 12.646 1.00 96.75 105 THR A O 1
ATOM 775 N N . ASP A 1 106 ? -13.778 -10.793 12.901 1.00 95.56 106 ASP A N 1
ATOM 776 C CA . ASP A 1 106 ? -13.259 -11.514 14.062 1.00 95.56 106 ASP A CA 1
ATOM 777 C C . ASP A 1 106 ? -12.194 -12.565 13.698 1.00 95.56 106 ASP A C 1
ATOM 779 O O . ASP A 1 106 ? -11.265 -12.776 14.482 1.00 95.56 106 ASP A O 1
ATOM 783 N N . ASP A 1 107 ? -12.246 -13.137 12.492 1.00 95.69 107 ASP A N 1
ATOM 784 C CA . ASP A 1 107 ? -11.219 -14.041 11.958 1.00 95.69 107 ASP A CA 1
ATOM 785 C C . ASP A 1 107 ? -10.167 -13.297 11.114 1.00 95.69 107 ASP A C 1
ATOM 787 O O . ASP A 1 107 ? -10.203 -13.238 9.883 1.00 95.69 107 ASP A O 1
ATOM 791 N N . LEU A 1 108 ? -9.208 -12.671 11.801 1.00 94.44 108 LEU A N 1
ATOM 792 C CA . LEU A 1 108 ? -8.111 -11.924 11.183 1.00 94.44 108 LEU A CA 1
ATOM 793 C C . LEU A 1 108 ? -6.787 -12.679 11.223 1.00 94.44 108 LEU A C 1
ATOM 795 O O . LEU A 1 108 ? -6.426 -13.336 12.200 1.00 94.44 108 LEU A O 1
ATOM 799 N N . TYR A 1 109 ? -5.940 -12.389 10.233 1.00 96.44 109 TYR A N 1
ATOM 800 C CA . TYR A 1 109 ? -4.507 -12.623 10.375 1.00 96.44 109 TYR A CA 1
ATOM 801 C C . TYR A 1 109 ? -3.988 -11.980 11.676 1.00 96.44 109 TYR A C 1
ATOM 803 O O . TYR A 1 109 ? -4.105 -10.770 11.881 1.00 96.44 109 TYR A O 1
ATOM 811 N N . GLY A 1 110 ? -3.348 -12.770 12.545 1.00 96.25 110 GLY A N 1
ATOM 812 C CA . GLY A 1 110 ? -2.941 -12.317 13.883 1.00 96.25 110 GLY A CA 1
ATOM 813 C C . GLY A 1 110 ? -1.991 -11.109 13.903 1.00 96.25 110 GLY A C 1
ATOM 814 O O . GLY A 1 110 ? -1.957 -10.359 14.880 1.00 96.25 110 GLY A O 1
ATOM 815 N N . GLY A 1 111 ? -1.234 -10.869 12.824 1.00 95.56 111 GLY A N 1
ATOM 816 C CA . GLY A 1 111 ? -0.438 -9.646 12.685 1.00 95.56 111 GLY A CA 1
ATOM 817 C C . GLY A 1 111 ? -1.292 -8.381 12.545 1.00 95.56 111 GLY A C 1
ATOM 818 O O . GLY A 1 111 ? -0.911 -7.343 13.083 1.00 95.56 111 GLY A O 1
ATOM 819 N N . THR A 1 112 ? -2.453 -8.479 11.892 1.00 97.56 112 THR A N 1
ATOM 820 C CA . THR A 1 112 ? -3.435 -7.394 11.759 1.00 97.56 112 THR A CA 1
ATOM 821 C C . THR A 1 112 ? -4.069 -7.076 13.109 1.00 97.56 112 THR A C 1
ATOM 823 O O . THR A 1 112 ? -4.026 -5.926 13.537 1.00 97.56 112 THR A O 1
ATOM 826 N N . PHE A 1 113 ? -4.540 -8.095 13.837 1.00 96.50 113 PHE A N 1
ATOM 827 C CA . PHE A 1 113 ? -5.072 -7.915 15.193 1.00 96.50 113 PHE A CA 1
ATOM 828 C C . PHE A 1 113 ? -4.049 -7.239 16.119 1.00 96.50 113 PHE A C 1
ATOM 830 O O . PHE A 1 113 ? -4.352 -6.258 16.796 1.00 96.50 113 PHE A O 1
ATOM 837 N N . ARG A 1 114 ? -2.792 -7.708 16.102 1.00 96.31 114 ARG A N 1
ATOM 838 C CA . ARG A 1 114 ? -1.720 -7.113 16.912 1.00 96.31 114 ARG A CA 1
ATOM 839 C C . ARG A 1 114 ? -1.427 -5.661 16.525 1.00 96.31 114 ARG A C 1
ATOM 841 O O . ARG A 1 114 ? -1.155 -4.860 17.414 1.00 96.31 114 ARG A O 1
ATOM 848 N N . LEU A 1 115 ? -1.464 -5.321 15.234 1.00 96.81 115 LEU A N 1
ATOM 849 C CA . LEU A 1 115 ? -1.306 -3.942 14.764 1.00 96.81 115 LEU A CA 1
ATOM 850 C C . LEU A 1 115 ? -2.434 -3.048 15.300 1.00 96.81 115 LEU A C 1
ATOM 852 O O . LEU A 1 115 ? -2.163 -1.971 15.831 1.00 96.81 115 LEU A O 1
ATOM 856 N N . PHE A 1 116 ? -3.681 -3.502 15.198 1.00 97.06 116 PHE A N 1
ATOM 857 C CA . PHE A 1 116 ? -4.852 -2.747 15.644 1.00 97.06 116 PHE A CA 1
ATOM 858 C C . PHE A 1 116 ? -4.803 -2.508 17.155 1.00 97.06 116 PHE A C 1
ATOM 860 O O . PHE A 1 116 ? -4.797 -1.365 17.606 1.00 97.06 116 PHE A O 1
ATOM 867 N N . ASP A 1 117 ? -4.655 -3.579 17.932 1.00 94.69 117 ASP A N 1
ATOM 868 C CA . ASP A 1 117 ? -4.734 -3.536 19.391 1.00 94.69 117 ASP A CA 1
ATOM 869 C C . ASP A 1 117 ? -3.500 -2.878 20.033 1.00 94.69 117 ASP A C 1
ATOM 871 O O . ASP A 1 117 ? -3.605 -1.946 20.833 1.00 94.69 117 ASP A O 1
ATOM 875 N N . LYS A 1 118 ? -2.293 -3.323 19.663 1.00 95.38 118 LYS A N 1
ATOM 876 C CA . LYS A 1 118 ? -1.066 -2.910 20.365 1.00 95.38 118 LYS A CA 1
ATOM 877 C C . LYS A 1 118 ? -0.446 -1.625 19.830 1.00 95.38 118 LYS A C 1
ATOM 879 O O . LYS A 1 118 ? 0.337 -1.012 20.549 1.00 95.38 118 LYS A O 1
ATOM 884 N N . VAL A 1 119 ? -0.772 -1.214 18.603 1.00 95.44 119 VAL A N 1
ATOM 885 C CA . VAL A 1 119 ? -0.179 -0.018 17.981 1.00 95.44 119 VAL A CA 1
ATOM 886 C C . VAL A 1 119 ? -1.207 1.093 17.804 1.00 95.44 119 VAL A C 1
ATOM 888 O O . VAL A 1 119 ? -0.956 2.211 18.238 1.00 95.44 119 VAL A O 1
ATOM 891 N N . PHE A 1 120 ? -2.366 0.825 17.203 1.00 96.44 120 PHE A N 1
ATOM 892 C CA . PHE A 1 120 ? -3.324 1.894 16.890 1.00 96.44 120 PHE A CA 1
ATOM 893 C C . PHE A 1 120 ? -4.270 2.235 18.048 1.00 96.44 120 PHE A C 1
ATOM 895 O O . PHE A 1 120 ? -4.507 3.418 18.303 1.00 96.44 120 PHE A O 1
ATOM 902 N N . ALA A 1 121 ? -4.749 1.235 18.790 1.00 94.25 121 ALA A N 1
ATOM 903 C CA . ALA A 1 121 ? -5.545 1.461 19.993 1.00 94.25 121 ALA A CA 1
ATOM 904 C C . ALA A 1 121 ? -4.653 1.889 21.170 1.00 94.25 121 ALA A C 1
ATOM 906 O O . ALA A 1 121 ? -4.789 3.000 21.684 1.00 94.25 121 ALA A O 1
ATOM 907 N N . ALA A 1 122 ? -3.684 1.050 21.557 1.00 92.19 122 ALA A N 1
ATOM 908 C CA . ALA A 1 122 ? -2.839 1.303 22.728 1.00 92.19 122 ALA A CA 1
ATOM 909 C C . ALA A 1 122 ? -1.702 2.321 22.500 1.00 92.19 122 ALA A C 1
ATOM 911 O O . ALA A 1 122 ? -1.253 2.961 23.448 1.00 92.19 122 ALA A O 1
ATOM 912 N N . GLY A 1 123 ? -1.222 2.498 21.264 1.00 84.56 123 GLY A N 1
ATOM 913 C CA . GLY A 1 123 ? -0.038 3.318 20.953 1.00 84.56 123 GLY A CA 1
ATOM 914 C C . GLY A 1 123 ? -0.297 4.823 20.831 1.00 84.56 123 GLY A C 1
ATOM 915 O O . GLY A 1 123 ? 0.460 5.523 20.161 1.00 84.56 123 GLY A O 1
ATOM 916 N N . GLY A 1 124 ? -1.364 5.331 21.452 1.00 78.56 124 GLY A N 1
ATOM 917 C CA . GLY A 1 124 ? -1.611 6.771 21.593 1.00 78.56 124 GLY A CA 1
ATOM 918 C C . GLY A 1 124 ? -2.389 7.436 20.456 1.00 78.56 124 GLY A C 1
ATOM 919 O O . GLY A 1 124 ? -2.619 8.639 20.524 1.00 78.56 124 GLY A O 1
ATOM 920 N N . ARG A 1 125 ? -2.841 6.687 19.438 1.00 86.25 125 ARG A N 1
ATOM 921 C CA . ARG A 1 125 ? -3.794 7.212 18.438 1.00 86.25 125 ARG A CA 1
ATOM 922 C C . ARG A 1 125 ? -5.257 7.032 18.827 1.00 86.25 125 ARG A C 1
ATOM 924 O O . ARG A 1 125 ? -6.117 7.556 18.130 1.00 86.25 125 ARG A O 1
ATOM 931 N N . GLY A 1 126 ? -5.545 6.258 19.873 1.00 90.31 126 GLY A N 1
ATOM 932 C CA . GLY A 1 126 ? -6.892 6.099 20.423 1.00 90.31 126 GLY A CA 1
ATOM 933 C C . GLY A 1 126 ? -7.921 5.512 19.457 1.00 90.31 126 GLY A C 1
ATOM 934 O O . GLY A 1 126 ? -9.109 5.727 19.669 1.00 90.31 126 GLY A O 1
ATOM 935 N N . HIS A 1 127 ? -7.492 4.812 18.399 1.00 95.88 127 HIS A N 1
ATOM 936 C CA . HIS A 1 127 ? -8.435 4.172 17.481 1.00 95.88 127 HIS A CA 1
ATOM 937 C C . HIS A 1 127 ? -9.239 3.111 18.232 1.00 95.88 127 HIS A C 1
ATOM 939 O O . HIS A 1 127 ? -8.702 2.394 19.082 1.00 95.88 127 HIS A O 1
ATOM 945 N N . GLN A 1 128 ? -10.517 2.998 17.897 1.00 96.38 128 GLN A N 1
ATOM 946 C CA . GLN A 1 128 ? -11.404 1.993 18.466 1.00 96.38 128 GLN A CA 1
ATOM 947 C C . GLN A 1 128 ? -11.609 0.865 17.460 1.00 96.38 128 GLN A C 1
ATOM 949 O O . GLN A 1 128 ? -11.747 1.121 16.268 1.00 96.38 128 GLN A O 1
ATOM 954 N N . PHE A 1 129 ? -11.701 -0.375 17.937 1.00 96.75 129 PHE A N 1
ATOM 955 C CA . PHE A 1 129 ? -11.933 -1.534 17.077 1.00 96.75 129 PHE A CA 1
ATOM 956 C C . PHE A 1 129 ? -13.113 -2.354 17.594 1.00 96.75 129 PHE A C 1
ATOM 958 O O . PHE A 1 129 ? -13.166 -2.676 18.781 1.00 96.75 129 PHE A O 1
ATOM 965 N N . SER A 1 130 ? -14.045 -2.688 16.702 1.00 97.50 130 SER A N 1
ATOM 966 C CA . SER A 1 130 ? -15.044 -3.740 16.923 1.00 97.50 130 SER A CA 1
ATOM 967 C C . SER A 1 130 ? -14.688 -4.933 16.046 1.00 97.50 130 SER A C 1
ATOM 969 O O . SER A 1 130 ? -14.484 -4.758 14.847 1.00 97.50 130 SER A O 1
ATOM 971 N N . TYR A 1 131 ? -14.633 -6.124 16.633 1.00 97.81 131 TYR A N 1
ATOM 972 C CA . TYR A 1 131 ? -14.413 -7.377 15.911 1.00 97.81 131 TYR A CA 1
ATOM 973 C C . TYR A 1 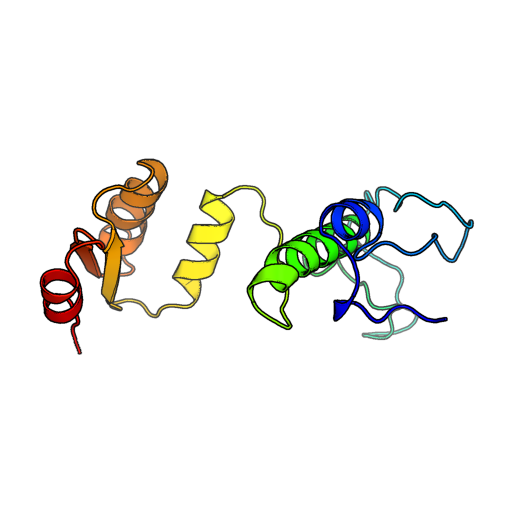131 ? -15.745 -8.110 15.793 1.00 97.81 131 TYR A C 1
ATOM 975 O O . TYR A 1 131 ? -16.407 -8.319 16.810 1.00 97.81 131 TYR A O 1
ATOM 983 N N . VAL A 1 132 ? -16.157 -8.427 14.569 1.00 98.00 132 VAL A N 1
ATOM 984 C CA . VAL A 1 132 ? -17.501 -8.933 14.265 1.00 98.00 132 VAL A CA 1
ATOM 985 C C . VAL A 1 132 ? -17.413 -10.078 13.261 1.00 98.00 132 VAL A C 1
ATOM 987 O O . VAL A 1 132 ? -16.618 -10.006 12.323 1.00 98.00 132 VAL A O 1
ATOM 990 N N . ASP A 1 133 ? -18.252 -11.100 13.423 1.00 97.44 133 ASP A N 1
ATOM 991 C CA . ASP A 1 133 ? -18.498 -12.087 12.371 1.00 97.44 133 ASP A CA 1
ATOM 992 C C . ASP A 1 133 ? -19.160 -11.384 11.176 1.00 97.44 133 ASP A C 1
ATOM 994 O O . ASP A 1 133 ? -20.330 -11.006 11.217 1.00 97.44 133 ASP A O 1
ATOM 998 N N . MET A 1 134 ? -18.396 -11.190 10.102 1.00 95.94 134 MET A N 1
ATOM 999 C CA . MET A 1 134 ? -18.853 -10.468 8.909 1.00 95.94 134 MET A CA 1
ATOM 1000 C C . MET A 1 134 ? -19.871 -11.258 8.074 1.00 95.94 134 MET A C 1
ATOM 1002 O O . MET A 1 134 ? -20.407 -10.718 7.106 1.00 95.94 134 MET A O 1
ATOM 1006 N N . SER A 1 135 ? -20.140 -12.523 8.418 1.00 96.69 135 SER A N 1
ATOM 1007 C CA . SER A 1 135 ? -21.226 -13.302 7.820 1.00 96.69 135 SER A CA 1
ATOM 1008 C C . SER A 1 135 ? -22.592 -12.997 8.450 1.00 96.69 135 SER A C 1
ATOM 1010 O O . SER A 1 135 ? -23.620 -13.200 7.798 1.00 96.69 135 SER A O 1
ATOM 1012 N N . ASP A 1 136 ? -22.616 -12.434 9.665 1.00 97.88 136 ASP A N 1
ATOM 1013 C CA . ASP A 1 136 ? -23.820 -11.920 10.318 1.00 97.88 136 ASP A CA 1
ATOM 1014 C C . ASP A 1 136 ? -23.984 -10.419 10.033 1.00 97.88 136 ASP A C 1
ATOM 1016 O O . ASP A 1 136 ? -23.431 -9.543 10.706 1.00 97.88 136 ASP A O 1
ATOM 1020 N N . LEU A 1 137 ? -24.799 -10.111 9.021 1.00 97.50 137 LEU A N 1
ATOM 1021 C CA . LEU A 1 137 ? -25.073 -8.732 8.615 1.00 97.50 137 LEU A CA 1
ATOM 1022 C C . LEU A 1 137 ? -25.755 -7.903 9.714 1.00 97.50 137 LEU A C 1
ATOM 1024 O O . LEU A 1 137 ? -25.543 -6.693 9.763 1.00 97.50 137 LEU A O 1
ATOM 1028 N N . ALA A 1 138 ? -26.539 -8.524 10.603 1.00 98.12 138 ALA A N 1
ATOM 1029 C CA . ALA A 1 138 ? -27.197 -7.809 11.694 1.00 98.12 138 ALA A CA 1
ATOM 1030 C C . ALA A 1 138 ? -26.187 -7.428 12.786 1.00 98.12 138 ALA A C 1
ATOM 1032 O O . ALA A 1 138 ? -26.221 -6.306 13.296 1.00 98.12 138 ALA A O 1
ATOM 1033 N N . ALA A 1 139 ? -25.253 -8.328 13.109 1.00 97.44 139 ALA A N 1
ATOM 1034 C CA . ALA A 1 139 ? -24.146 -8.022 14.011 1.00 97.44 139 ALA A CA 1
ATOM 1035 C C . ALA A 1 139 ? -23.224 -6.934 13.432 1.00 97.44 139 ALA A C 1
ATOM 1037 O O . ALA A 1 139 ? -22.804 -6.034 14.163 1.00 97.44 139 ALA A O 1
ATOM 1038 N N . PHE A 1 140 ? -22.948 -6.980 12.122 1.00 97.50 140 PHE A N 1
ATOM 1039 C CA . PHE A 1 140 ? -22.175 -5.948 11.428 1.00 97.50 140 PHE A CA 1
ATOM 1040 C C . PHE A 1 140 ? -22.860 -4.576 11.488 1.00 97.50 140 PHE A C 1
ATOM 1042 O O . PHE A 1 140 ? -22.230 -3.593 11.879 1.00 97.50 140 PHE A O 1
ATOM 1049 N N . GLU A 1 141 ? -24.157 -4.505 11.174 1.00 97.62 141 GLU A N 1
ATOM 1050 C CA . GLU A 1 141 ? -24.931 -3.259 11.223 1.00 97.62 141 GLU A CA 1
ATOM 1051 C C . GLU A 1 141 ? -25.006 -2.677 12.646 1.00 97.62 141 GLU A C 1
ATOM 1053 O O . GLU A 1 141 ? -24.860 -1.470 12.842 1.00 97.62 141 GLU A O 1
ATOM 1058 N N . ALA A 1 142 ? -25.137 -3.528 13.667 1.00 97.88 142 ALA A N 1
ATOM 1059 C CA . ALA A 1 142 ? -25.159 -3.102 15.066 1.00 97.88 142 ALA A CA 1
ATOM 1060 C C . ALA A 1 142 ? -23.812 -2.553 15.576 1.00 97.88 142 ALA A C 1
ATOM 1062 O O . ALA A 1 142 ? -23.770 -1.897 16.620 1.00 97.88 142 ALA A O 1
ATOM 1063 N N . ALA A 1 143 ? -22.706 -2.825 14.876 1.00 97.81 143 ALA A N 1
ATOM 1064 C CA . ALA A 1 143 ? -21.372 -2.421 15.302 1.00 97.81 143 ALA A CA 1
ATOM 1065 C C . ALA A 1 143 ? -20.986 -0.996 14.879 1.00 97.81 143 ALA A C 1
ATOM 1067 O O . ALA A 1 143 ? -19.992 -0.484 15.399 1.00 97.81 143 ALA A O 1
ATOM 1068 N N . PHE A 1 144 ? -21.739 -0.350 13.980 1.00 97.38 144 PHE A N 1
ATOM 1069 C CA . PHE A 1 144 ? -21.487 1.035 13.571 1.00 97.38 144 PHE A CA 1
ATOM 1070 C C . PHE A 1 144 ? -21.627 2.013 14.744 1.00 97.38 144 PHE A C 1
ATOM 1072 O O . PHE A 1 144 ? -22.534 1.910 15.572 1.00 97.38 144 PHE A O 1
ATOM 1079 N N . LYS A 1 145 ? -20.722 2.993 14.799 1.00 94.12 145 LYS A N 1
ATOM 1080 C CA . LYS A 1 145 ? -20.720 4.086 15.779 1.00 94.12 145 LYS A CA 1
ATOM 1081 C C . LYS A 1 145 ? -20.687 5.442 15.058 1.00 94.12 145 LYS A C 1
ATOM 1083 O O . LYS A 1 145 ? -20.251 5.470 13.907 1.00 94.12 145 LYS A O 1
ATOM 1088 N N . PRO A 1 146 ? -21.175 6.522 15.703 1.00 86.75 146 PRO A N 1
ATOM 1089 C CA . PRO A 1 146 ? -21.097 7.879 15.162 1.00 86.75 146 PRO A CA 1
ATOM 1090 C C . PRO A 1 146 ? -19.671 8.329 14.842 1.00 86.75 146 PRO A C 1
ATOM 1092 O O . PRO A 1 146 ? -18.747 7.903 15.575 1.00 86.75 146 PRO A O 1
#

Secondary structure (DSSP, 8-state):
----GGG--HHHHHHHTT----TTT--SSPP----SB--EEETTEESS-SBTTT--HHHHHHHHHHHHHHHHHHSS------SSHHHHHHHHHTTSPTT-EEEEESS--HHHHHHIIIIIITTTT--EEEEE-TT-HHHHHHT---

Radius of gyration: 20.42 Å; Cα contacts (8 Å, |Δi|>4): 158; chains: 1; bounding box: 46×37×57 Å

pLDDT: mean 90.49, std 12.97, range [33.12, 98.38]

Foldseek 3Di:
DPDDLLPDDLVRLLQPFLFDQDPPPRHRDDDDPPDQADDAPDVVRGPPTGGVVVPDSNQSSVFRSVQSNVCNVPPHDTGDDDPDPLRVLVVVCVVDAQQAEDEEAQDDDVSSVCCVVVPCCVVPSNYHYDHHHPVPVVRVVVRDDD

Solvent-accessible surface area (backbone atoms only — not comparable to full-atom values): 9002 Å² total; per-residue (Å²): 133,86,80,55,87,89,79,58,53,69,76,53,37,76,73,49,36,53,60,63,55,38,92,89,80,61,41,72,64,76,62,83,68,92,55,65,65,48,80,57,88,45,94,95,39,52,90,86,41,55,39,35,89,85,41,38,72,46,57,51,31,51,18,39,23,55,23,54,58,57,24,79,80,70,59,87,78,83,46,82,85,60,98,39,72,66,52,44,54,51,56,59,57,65,74,55,61,75,53,43,77,44,82,42,58,60,89,58,63,65,70,56,54,47,45,46,52,62,42,37,30,66,58,75,37,48,33,41,78,46,70,32,59,76,86,40,62,67,60,46,64,69,64,67,75,138

Nearest PDB structures (foldseek):
  6k1l-assembly1_C  TM=9.841E-01  e=2.833E-14  Stenotrophomonas maltophilia R551-3
  4ixz-assembly1_D  TM=9.806E-01  e=2.333E-14  Xanthomonas oryzae pv. oryzae KACC 10331
  6k1m-assembly1_D  TM=9.836E-01  e=4.457E-14  Stenotrophomonas maltophilia R551-3
  6cja-assembly1_C  TM=9.850E-01  e=1.256E-13  Legionella pneumophila subsp. pneumophila str. Philadelphia 1
  4l0o-assembly3_A  TM=9.639E-01  e=1.514E-11  Helicobacter pylori 26695

Mean predicted aligned error: 5.66 Å

Sequence (146 aa):
MKLTKKDLSMDTLAIHAGQEPDPSTGAIMTPIYQTSTFVQTGLGVHKGFEYARTKNPTRSAYEALVASLELEQNGAGYGAAFGSGVGATTTVLHLLQPGDHVIATDDLYGGTFRLFDKVFAAGGRGHQFSYVDMSDLAAFEAAFKP